Protein AF-A0AAV3K5D6-F1 (afd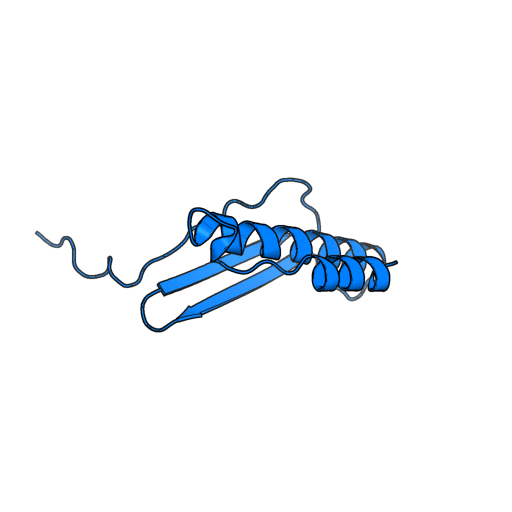b_monomer_lite)

Organism: NCBI:txid1358412

Secondary structure (DSSP, 8-state):
-HHHHHHHHHHT---GGGSSSHHHHHHHHHHHHHHHHHHHHHH-TTS-SEEEEEEE-SSEEEEEEEETT--SPP---EEEGGGGGS---

Radius of gyration: 15.77 Å; chains: 1; bounding box: 32×47×36 Å

Sequence (89 aa):
MIVSNLQSLYAELKDYSAFSNKADWMNYYIKQLSLIFRKQSQHDKLMSKSFDIFFQNKDDYIFGHISNTHNTALEFQIYSSKNKYVNKQ

pLDDT: mean 80.55, std 17.87, range [29.8, 97.56]

Structure (mmCIF, N/CA/C/O backbone):
data_AF-A0AAV3K5D6-F1
#
_entry.id   AF-A0AAV3K5D6-F1
#
loop_
_atom_site.group_PDB
_atom_site.id
_atom_site.type_symbol
_atom_site.label_atom_id
_atom_site.label_alt_id
_atom_site.label_comp_id
_atom_site.label_asym_id
_atom_site.label_entity_id
_atom_site.label_seq_id
_atom_site.pdbx_PDB_ins_code
_atom_site.Cartn_x
_atom_site.Cartn_y
_atom_site.Cartn_z
_atom_site.occupancy
_atom_site.B_iso_or_equiv
_atom_site.auth_seq_id
_atom_site.auth_comp_id
_atom_site.auth_asym_id
_atom_site.auth_atom_id
_atom_site.pdbx_PDB_model_num
ATOM 1 N N . MET A 1 1 ? 10.602 -12.997 -7.223 1.00 79.00 1 MET A N 1
ATOM 2 C CA . MET A 1 1 ? 9.922 -12.353 -8.369 1.00 79.00 1 MET A CA 1
ATOM 3 C C . MET A 1 1 ? 8.747 -11.541 -7.838 1.00 79.00 1 MET A C 1
ATOM 5 O O . MET A 1 1 ? 8.246 -11.873 -6.772 1.00 79.00 1 MET A O 1
ATOM 9 N N . ILE A 1 2 ? 8.307 -10.497 -8.537 1.00 88.94 2 ILE A N 1
ATOM 10 C CA . ILE A 1 2 ? 7.237 -9.594 -8.063 1.00 88.94 2 ILE A CA 1
ATOM 11 C C . ILE A 1 2 ? 5.900 -10.324 -7.919 1.00 88.94 2 ILE A C 1
ATOM 13 O O . ILE A 1 2 ? 5.197 -10.120 -6.934 1.00 88.94 2 ILE A O 1
ATOM 17 N N . VAL A 1 3 ? 5.635 -11.279 -8.817 1.00 90.88 3 VAL A N 1
ATOM 18 C CA . VAL A 1 3 ? 4.511 -12.225 -8.727 1.00 90.88 3 VAL A CA 1
ATOM 19 C C . VAL A 1 3 ? 4.464 -12.923 -7.366 1.00 90.88 3 VAL A C 1
ATOM 21 O O . VAL A 1 3 ? 3.418 -12.938 -6.730 1.00 90.88 3 VAL A O 1
ATOM 24 N N . SER A 1 4 ? 5.599 -13.415 -6.860 1.00 92.12 4 SER A N 1
ATOM 25 C CA . SER A 1 4 ? 5.654 -14.070 -5.547 1.00 92.12 4 SER A CA 1
ATOM 26 C C . SER A 1 4 ? 5.315 -13.110 -4.404 1.00 92.12 4 SER A C 1
ATOM 28 O O . SER A 1 4 ? 4.682 -13.513 -3.441 1.00 92.12 4 SER A O 1
ATOM 30 N N . ASN A 1 5 ? 5.699 -11.830 -4.500 1.00 92.00 5 ASN A N 1
ATOM 31 C CA . ASN A 1 5 ? 5.346 -10.842 -3.478 1.00 92.00 5 ASN A CA 1
ATOM 32 C C . ASN A 1 5 ? 3.852 -10.499 -3.490 1.00 92.00 5 ASN A C 1
ATOM 34 O O . ASN A 1 5 ? 3.270 -10.344 -2.421 1.00 92.00 5 ASN A O 1
ATOM 38 N N . LEU A 1 6 ? 3.232 -10.439 -4.670 1.00 93.69 6 LEU A N 1
ATOM 39 C CA . LEU A 1 6 ? 1.782 -10.281 -4.802 1.00 93.69 6 LEU A CA 1
ATOM 40 C C . LEU A 1 6 ? 1.029 -11.507 -4.269 1.00 93.69 6 LEU A C 1
ATOM 42 O O . LEU A 1 6 ? 0.047 -11.353 -3.552 1.00 93.69 6 LEU A O 1
ATOM 46 N N . GLN A 1 7 ? 1.520 -12.717 -4.554 1.00 95.69 7 GLN A N 1
ATOM 47 C CA . GLN A 1 7 ? 0.954 -13.960 -4.022 1.00 95.69 7 GLN A CA 1
ATOM 48 C C . GLN A 1 7 ? 1.048 -14.024 -2.494 1.00 95.69 7 GLN A C 1
ATOM 50 O O . GLN A 1 7 ? 0.062 -14.358 -1.847 1.00 95.69 7 GLN A O 1
ATOM 55 N N . SER A 1 8 ? 2.193 -13.655 -1.906 1.00 94.25 8 SER A N 1
ATOM 56 C CA . SER A 1 8 ? 2.334 -13.576 -0.447 1.00 94.25 8 SER A CA 1
ATOM 57 C C . SER A 1 8 ? 1.390 -12.544 0.168 1.00 94.25 8 SER A C 1
ATOM 59 O O . SER A 1 8 ? 0.771 -12.833 1.183 1.00 94.25 8 SER A O 1
ATOM 61 N N . LEU A 1 9 ? 1.240 -11.365 -0.449 1.00 94.38 9 LEU A N 1
ATOM 62 C CA . LEU A 1 9 ? 0.281 -10.360 0.015 1.00 94.38 9 LEU A CA 1
ATOM 63 C C . LEU A 1 9 ? -1.157 -10.895 -0.019 1.00 94.38 9 LEU A C 1
ATOM 65 O O . LEU A 1 9 ? -1.900 -10.699 0.935 1.00 94.38 9 LEU A O 1
ATOM 69 N N . TYR A 1 10 ? -1.540 -11.585 -1.095 1.00 95.88 10 TYR A N 1
ATOM 70 C CA . TYR A 1 10 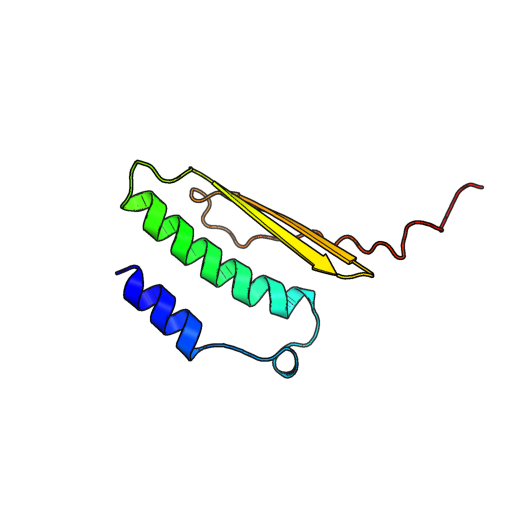? -2.879 -12.157 -1.233 1.00 95.88 10 TYR A CA 1
ATOM 71 C C . TYR A 1 10 ? -3.149 -13.300 -0.241 1.00 95.88 10 TYR A C 1
ATOM 73 O O . TYR A 1 10 ? -4.257 -13.421 0.270 1.00 95.88 10 TYR A O 1
ATOM 81 N N . ALA A 1 11 ? -2.143 -14.125 0.059 1.00 96.81 11 ALA A N 1
ATOM 82 C CA . ALA A 1 11 ? -2.265 -15.205 1.039 1.00 96.81 11 ALA A CA 1
ATOM 83 C C . ALA A 1 11 ? -2.373 -14.695 2.489 1.00 96.81 11 ALA A C 1
ATOM 85 O O . ALA A 1 11 ? -2.987 -15.349 3.324 1.00 96.81 11 ALA A O 1
ATOM 86 N N . GLU A 1 12 ? -1.797 -13.527 2.776 1.00 95.31 12 GLU A N 1
ATOM 87 C CA . GLU A 1 12 ? -1.711 -12.935 4.117 1.00 95.31 12 GLU A CA 1
ATOM 88 C C . GLU A 1 12 ? -2.667 -11.743 4.299 1.00 95.31 12 GLU A C 1
ATOM 90 O O . GLU A 1 12 ? -2.405 -10.843 5.101 1.00 95.31 12 GLU A O 1
ATOM 95 N N . LEU A 1 13 ? -3.775 -11.694 3.551 1.00 96.06 13 LEU A N 1
ATOM 96 C CA . LEU A 1 13 ? -4.811 -10.689 3.788 1.00 96.06 13 LEU A CA 1
ATOM 97 C C . LEU A 1 13 ? -5.381 -10.856 5.202 1.00 96.06 13 LEU A C 1
ATOM 99 O O . LEU A 1 13 ? -5.726 -11.953 5.638 1.00 96.06 13 LEU A O 1
ATOM 103 N N . LYS A 1 14 ? -5.484 -9.741 5.921 1.00 96.12 14 LYS A N 1
ATOM 104 C CA . LYS A 1 14 ? -5.999 -9.668 7.287 1.00 96.12 14 LYS A CA 1
ATOM 105 C C . LYS A 1 14 ? -7.154 -8.682 7.388 1.00 96.12 14 LYS A C 1
ATOM 107 O O . LYS A 1 14 ? -7.038 -7.520 6.972 1.00 96.12 14 LYS A O 1
ATOM 112 N N . ASP A 1 15 ? -8.237 -9.141 7.999 1.00 95.38 15 ASP A N 1
ATOM 113 C CA . ASP A 1 15 ? -9.361 -8.295 8.380 1.00 95.38 15 ASP A CA 1
ATOM 114 C C . ASP A 1 15 ? -8.957 -7.269 9.437 1.00 95.38 15 ASP A C 1
ATOM 116 O O . ASP A 1 15 ? -7.994 -7.453 10.185 1.00 95.38 15 ASP A O 1
ATOM 120 N N . TYR A 1 16 ? -9.741 -6.195 9.535 1.00 92.25 16 TYR A N 1
ATOM 121 C CA . TYR A 1 16 ? -9.548 -5.161 10.552 1.00 92.25 16 TYR A CA 1
ATOM 122 C C . TYR A 1 16 ? -9.529 -5.730 11.981 1.00 92.25 16 TYR A C 1
ATOM 124 O O . TYR A 1 16 ? -8.798 -5.228 12.828 1.00 92.25 16 TYR A O 1
ATOM 132 N N . SER A 1 17 ? -10.272 -6.813 12.239 1.00 96.69 17 SER A N 1
ATOM 133 C CA . SER A 1 17 ? -10.315 -7.493 13.542 1.00 96.69 17 SER A CA 1
ATOM 134 C C . SER A 1 17 ? -8.960 -8.037 14.009 1.00 96.69 17 SER A C 1
ATOM 136 O O . SER A 1 17 ? -8.786 -8.274 15.201 1.00 96.69 17 SER A O 1
ATOM 138 N N . ALA A 1 18 ? -7.992 -8.214 13.104 1.00 97.56 18 ALA A N 1
ATOM 139 C CA . ALA A 1 18 ? -6.636 -8.636 13.443 1.00 97.56 18 ALA A CA 1
ATOM 140 C C . ALA A 1 18 ? -5.750 -7.489 13.977 1.00 97.56 18 ALA A C 1
ATOM 142 O O . ALA A 1 18 ? -4.575 -7.719 14.270 1.00 97.56 18 ALA A O 1
ATOM 143 N N . PHE A 1 19 ? -6.280 -6.265 14.085 1.00 93.88 19 PHE A N 1
ATOM 144 C CA . PHE A 1 19 ? -5.538 -5.062 14.461 1.00 93.88 19 PHE A CA 1
ATOM 145 C C . PHE A 1 19 ? -6.271 -4.264 15.540 1.00 93.88 19 PHE A C 1
ATOM 147 O O . PHE A 1 19 ? -7.497 -4.218 15.590 1.00 93.88 19 PHE A O 1
ATOM 154 N N . SER A 1 20 ? -5.504 -3.578 16.387 1.00 92.38 20 SER A N 1
ATOM 155 C CA . SER A 1 20 ? -6.050 -2.786 17.496 1.00 92.38 20 SER A CA 1
ATOM 156 C C . SER A 1 20 ? -6.674 -1.463 17.045 1.00 92.38 20 SER A C 1
ATO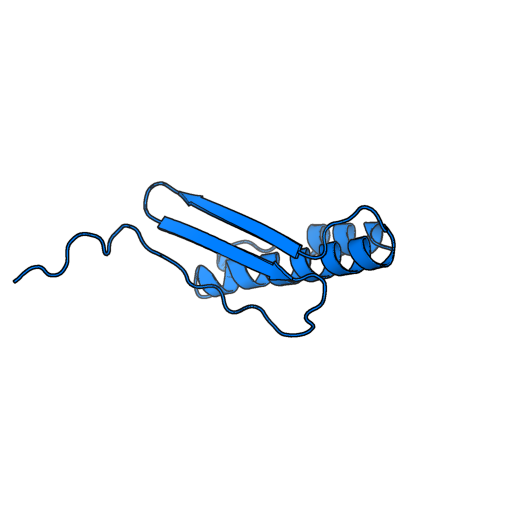M 158 O O . SER A 1 20 ? -7.518 -0.906 17.743 1.00 92.38 20 SER A O 1
ATOM 160 N N . ASN A 1 21 ? -6.237 -0.919 15.905 1.00 86.06 21 ASN A N 1
ATOM 161 C CA . ASN A 1 21 ? -6.720 0.351 15.372 1.00 86.06 21 ASN A CA 1
ATOM 162 C C . ASN A 1 21 ? -6.521 0.447 13.847 1.00 86.06 21 ASN A C 1
ATOM 164 O O . ASN A 1 21 ? -5.789 -0.329 13.229 1.00 86.06 21 ASN A O 1
ATOM 168 N N . LYS A 1 22 ? -7.183 1.439 13.234 1.00 83.75 22 LYS A N 1
ATOM 169 C CA . LYS A 1 22 ? -7.157 1.688 11.780 1.00 83.75 22 LYS A CA 1
ATOM 170 C C . LYS A 1 22 ? -5.755 2.003 11.266 1.00 83.75 22 LYS A C 1
ATOM 172 O O . LYS A 1 22 ? -5.434 1.603 10.154 1.00 83.75 22 LYS A O 1
ATOM 177 N N . ALA A 1 23 ? -4.930 2.699 12.046 1.00 82.31 23 ALA A N 1
ATOM 178 C CA . ALA A 1 23 ? -3.584 3.066 11.622 1.00 82.31 23 ALA A CA 1
ATOM 179 C C . ALA A 1 23 ? -2.716 1.822 11.411 1.00 82.31 23 ALA A C 1
ATOM 181 O O . ALA A 1 23 ? -2.140 1.662 10.340 1.00 82.31 23 ALA A O 1
ATOM 182 N N . ASP A 1 24 ? -2.703 0.902 12.375 1.00 85.94 24 ASP A N 1
ATOM 183 C CA . ASP A 1 24 ? -1.915 -0.332 12.303 1.00 85.94 24 ASP A CA 1
ATOM 184 C C . ASP A 1 24 ? -2.349 -1.222 11.135 1.00 85.94 24 ASP A C 1
ATOM 186 O O . ASP A 1 24 ? -1.509 -1.755 10.406 1.00 85.94 24 ASP A O 1
ATOM 190 N N . TRP A 1 25 ? -3.662 -1.323 10.912 1.00 89.31 25 TRP A N 1
ATOM 191 C CA . TRP A 1 25 ? -4.230 -2.065 9.788 1.00 89.31 25 TRP A CA 1
ATOM 192 C C . TRP A 1 25 ? -3.781 -1.502 8.436 1.00 89.31 25 TRP A C 1
ATOM 194 O O . TRP A 1 25 ? -3.290 -2.235 7.577 1.00 89.31 25 TRP A O 1
ATOM 204 N N . MET A 1 26 ? -3.889 -0.185 8.254 1.00 86.38 26 MET A N 1
ATOM 205 C CA . MET A 1 26 ? -3.470 0.482 7.020 1.00 86.38 26 MET A CA 1
ATOM 206 C C . MET A 1 26 ? -1.951 0.395 6.828 1.00 86.38 26 MET A C 1
ATOM 208 O O . MET A 1 26 ? -1.482 0.062 5.739 1.00 86.38 26 MET A O 1
ATOM 212 N N . ASN A 1 27 ? -1.178 0.620 7.893 1.00 86.25 27 ASN A N 1
ATOM 213 C CA . ASN A 1 27 ? 0.282 0.549 7.878 1.00 86.25 27 ASN A CA 1
ATOM 214 C C . ASN A 1 27 ? 0.782 -0.837 7.459 1.00 86.25 27 ASN A C 1
ATOM 216 O O . ASN A 1 27 ? 1.765 -0.928 6.718 1.00 86.25 27 ASN A O 1
ATOM 220 N N . TYR A 1 28 ? 0.099 -1.910 7.878 1.00 90.62 28 TYR A N 1
ATOM 221 C CA . TYR A 1 28 ? 0.419 -3.269 7.447 1.00 90.62 28 TYR A CA 1
ATOM 222 C C . TYR A 1 28 ? 0.387 -3.394 5.920 1.00 90.62 28 TYR A C 1
ATOM 224 O O . TYR A 1 28 ? 1.392 -3.780 5.320 1.00 90.62 28 TYR A O 1
ATOM 232 N N . TYR A 1 29 ? -0.719 -3.010 5.278 1.00 90.69 29 TYR A N 1
ATOM 233 C CA . TYR A 1 29 ? -0.859 -3.127 3.824 1.00 90.69 29 TYR A CA 1
ATOM 234 C C . TYR A 1 29 ? 0.055 -2.189 3.062 1.00 90.69 29 TYR A C 1
ATOM 236 O O . TYR A 1 29 ? 0.685 -2.600 2.086 1.00 90.69 29 TYR A O 1
ATOM 244 N N . ILE A 1 30 ? 0.171 -0.943 3.518 1.00 88.44 30 ILE A N 1
ATOM 245 C CA . ILE A 1 30 ? 1.029 0.022 2.849 1.00 88.44 30 ILE A CA 1
ATOM 246 C C . ILE A 1 30 ? 2.483 -0.458 2.880 1.00 88.44 30 ILE A C 1
ATOM 248 O O . ILE A 1 30 ? 3.148 -0.425 1.851 1.00 88.44 30 ILE A O 1
ATOM 252 N N . LYS A 1 31 ? 2.962 -1.016 4.000 1.00 88.69 31 LYS A N 1
ATOM 253 C CA . LYS A 1 31 ? 4.302 -1.617 4.077 1.00 88.69 31 LYS A CA 1
ATOM 254 C C . LYS A 1 31 ? 4.508 -2.716 3.029 1.00 88.69 31 LYS A C 1
ATOM 256 O O . LYS A 1 31 ? 5.568 -2.757 2.403 1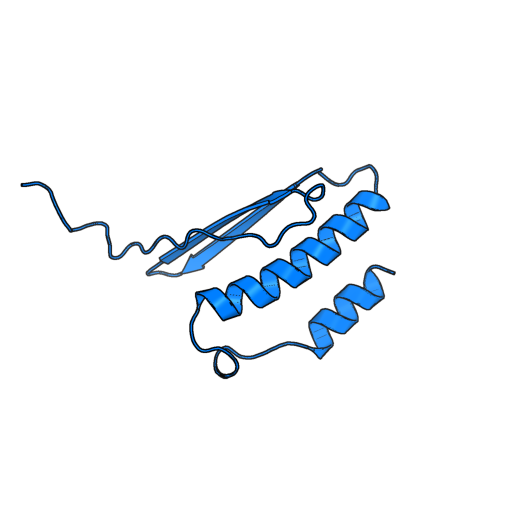.00 88.69 31 LYS A O 1
ATOM 261 N N . GLN A 1 32 ? 3.521 -3.588 2.814 1.00 91.25 32 GLN A N 1
ATOM 262 C CA . GLN A 1 32 ? 3.610 -4.637 1.790 1.00 91.25 32 GLN A CA 1
ATOM 263 C C . GLN A 1 32 ? 3.635 -4.052 0.371 1.00 91.25 32 GLN A C 1
ATOM 265 O O . GLN A 1 32 ? 4.474 -4.443 -0.443 1.00 91.25 32 GLN A O 1
ATOM 270 N N . LEU A 1 33 ? 2.768 -3.075 0.083 1.00 90.88 33 LEU A N 1
ATOM 271 C CA . LEU A 1 33 ? 2.721 -2.395 -1.214 1.00 90.88 33 LEU A CA 1
ATOM 272 C C . LEU A 1 33 ? 4.029 -1.653 -1.510 1.00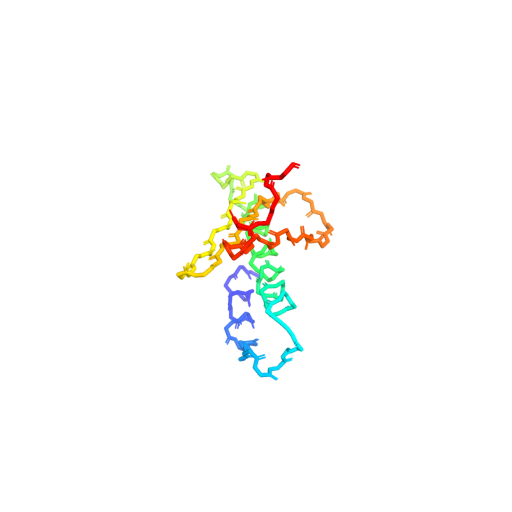 90.88 33 LEU A C 1
ATOM 274 O O . LEU A 1 33 ? 4.590 -1.826 -2.589 1.00 90.88 33 LEU A O 1
ATOM 278 N N . SER A 1 34 ? 4.583 -0.922 -0.541 1.00 89.50 34 SER A N 1
ATOM 279 C CA . SER A 1 34 ? 5.873 -0.235 -0.678 1.00 89.50 34 SER A CA 1
ATOM 280 C C . SER A 1 34 ? 7.004 -1.194 -1.039 1.00 89.50 34 SER A C 1
ATOM 282 O O . SER A 1 34 ? 7.836 -0.887 -1.891 1.00 89.50 34 SER A O 1
ATOM 284 N N . LEU A 1 35 ? 7.027 -2.389 -0.439 1.00 89.94 35 LEU A N 1
ATOM 285 C CA . LEU A 1 35 ? 8.016 -3.415 -0.771 1.00 89.94 35 LEU A CA 1
ATOM 286 C C . LEU A 1 35 ? 7.868 -3.918 -2.213 1.00 89.94 35 LEU A C 1
ATOM 288 O O . LEU A 1 35 ? 8.880 -4.148 -2.879 1.00 89.94 35 LEU A O 1
ATOM 292 N N . ILE A 1 36 ? 6.634 -4.091 -2.691 1.00 92.31 36 ILE A N 1
ATOM 293 C CA . ILE A 1 36 ? 6.338 -4.528 -4.061 1.00 92.31 36 ILE A CA 1
ATOM 294 C C . ILE A 1 36 ? 6.750 -3.450 -5.068 1.00 92.31 36 ILE A C 1
ATOM 296 O O . ILE A 1 36 ? 7.503 -3.747 -5.995 1.00 92.31 36 ILE A O 1
ATOM 300 N N . PHE A 1 37 ? 6.319 -2.204 -4.860 1.00 92.31 37 PHE A N 1
ATOM 301 C CA . PHE A 1 37 ? 6.609 -1.079 -5.753 1.00 92.31 37 PHE A CA 1
ATOM 302 C C . PHE A 1 37 ? 8.109 -0.802 -5.845 1.00 92.31 37 PHE A C 1
ATOM 304 O O . PHE A 1 37 ? 8.641 -0.658 -6.944 1.00 92.31 37 PHE A O 1
ATOM 311 N N . ARG A 1 38 ? 8.824 -0.862 -4.717 1.00 90.25 38 ARG A N 1
ATOM 312 C CA . ARG A 1 38 ? 10.286 -0.765 -4.699 1.00 90.25 38 ARG A CA 1
ATOM 313 C C . ARG A 1 38 ? 10.960 -1.866 -5.511 1.00 90.25 38 ARG A C 1
ATOM 315 O O . ARG A 1 38 ? 11.897 -1.600 -6.257 1.00 90.25 38 ARG A O 1
ATOM 322 N N . LYS A 1 39 ? 10.524 -3.118 -5.354 1.00 91.62 39 LYS A N 1
ATOM 323 C CA . LYS A 1 39 ? 11.089 -4.224 -6.141 1.00 91.62 39 LYS A CA 1
ATOM 324 C C . LYS A 1 39 ? 10.809 -4.024 -7.630 1.00 91.62 39 LYS A C 1
ATOM 326 O O . LYS A 1 39 ? 11.718 -4.206 -8.430 1.00 91.62 39 LYS A O 1
ATOM 331 N N . GLN A 1 40 ? 9.600 -3.597 -8.002 1.00 91.75 40 GLN A N 1
ATOM 332 C CA . GLN A 1 40 ? 9.276 -3.257 -9.392 1.00 91.75 40 GLN A CA 1
ATOM 333 C C . GLN A 1 40 ? 10.187 -2.155 -9.926 1.00 91.75 40 GLN A C 1
ATOM 335 O O . GLN A 1 40 ? 10.769 -2.345 -10.988 1.00 91.75 40 GLN A O 1
ATOM 340 N N . SER A 1 41 ? 10.404 -1.066 -9.187 1.00 92.44 41 SER A N 1
ATOM 341 C CA . SER A 1 41 ? 11.244 0.043 -9.657 1.00 92.44 41 SER A CA 1
ATOM 342 C C . SER A 1 41 ? 12.723 -0.314 -9.829 1.00 92.44 41 SER A C 1
ATOM 344 O O . SER A 1 41 ? 13.449 0.384 -10.527 1.00 92.44 41 SER A O 1
ATOM 346 N N . GLN A 1 42 ? 13.204 -1.376 -9.174 1.00 90.19 42 GLN A N 1
ATOM 347 C CA . GLN A 1 42 ? 14.569 -1.884 -9.364 1.00 90.19 42 GLN A CA 1
ATOM 348 C C . GLN A 1 42 ? 14.720 -2.698 -10.656 1.00 90.19 42 GLN A C 1
ATOM 350 O O . GLN A 1 42 ? 15.825 -2.812 -11.183 1.00 90.19 42 GLN A O 1
ATOM 355 N N . HIS A 1 43 ? 13.625 -3.270 -11.158 1.00 90.62 43 HIS A N 1
ATOM 356 C CA . HIS A 1 43 ? 13.612 -4.092 -12.366 1.00 90.62 43 HIS A CA 1
ATOM 357 C C . HIS A 1 43 ? 13.136 -3.318 -13.601 1.00 90.62 43 HIS A C 1
ATOM 359 O O . HIS A 1 43 ? 13.644 -3.542 -14.698 1.00 90.62 43 HIS A O 1
ATOM 365 N N . ASP A 1 44 ? 12.190 -2.401 -13.425 1.00 91.56 44 ASP A N 1
ATOM 366 C CA . ASP A 1 44 ? 11.569 -1.620 -14.485 1.00 91.56 44 ASP A CA 1
ATOM 367 C C . ASP A 1 44 ? 12.047 -0.164 -14.439 1.00 91.56 44 ASP A C 1
ATOM 369 O O . ASP A 1 44 ? 11.694 0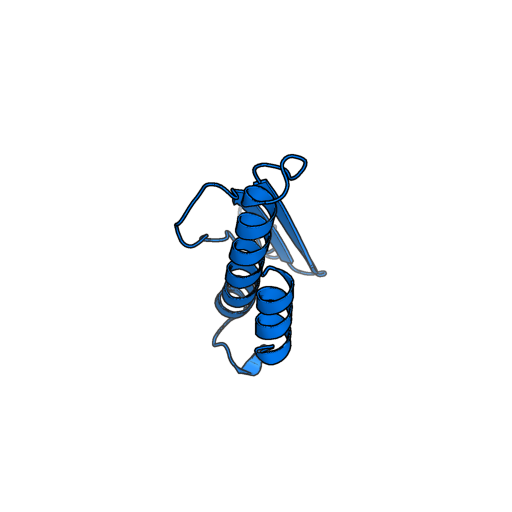.606 -13.545 1.00 91.56 44 ASP A O 1
ATOM 373 N N . LYS A 1 45 ? 12.850 0.218 -15.439 1.00 90.00 45 LYS A N 1
ATOM 374 C CA . LYS A 1 45 ? 13.420 1.569 -15.560 1.00 90.00 45 LYS A CA 1
ATOM 375 C C . LYS A 1 45 ? 12.375 2.648 -15.860 1.00 90.00 45 LYS A C 1
ATOM 377 O O . LYS A 1 45 ? 12.697 3.825 -15.725 1.00 90.00 45 LYS A O 1
ATOM 382 N N . LEU A 1 46 ? 11.171 2.271 -16.296 1.00 93.88 46 LEU A N 1
ATOM 383 C CA . LEU A 1 46 ? 10.080 3.208 -16.577 1.00 93.88 46 LEU A CA 1
ATOM 384 C C . LEU A 1 46 ? 9.254 3.531 -15.330 1.00 93.88 46 LEU A C 1
ATOM 386 O O . LEU A 1 46 ? 8.421 4.435 -15.355 1.00 93.88 46 LEU A O 1
ATOM 390 N N . MET A 1 47 ? 9.476 2.805 -14.238 1.00 92.12 47 MET A N 1
ATOM 391 C CA . MET A 1 47 ? 8.737 3.002 -13.006 1.00 92.12 47 MET A CA 1
ATOM 392 C C . MET A 1 47 ? 9.232 4.246 -12.262 1.00 92.12 47 MET A C 1
ATOM 394 O O . MET A 1 47 ? 10.434 4.507 -12.154 1.00 92.12 47 MET A O 1
ATOM 398 N N . SER A 1 48 ? 8.294 5.016 -11.716 1.00 90.75 48 SER A N 1
ATOM 399 C CA . SER A 1 48 ? 8.600 6.213 -10.937 1.00 90.75 48 SER A CA 1
ATOM 400 C C . SER A 1 48 ? 9.426 5.895 -9.685 1.00 90.75 48 SER A C 1
ATOM 402 O O . SER A 1 48 ? 9.314 4.835 -9.066 1.00 90.75 48 SER A O 1
ATOM 404 N N . LYS A 1 49 ? 10.235 6.866 -9.248 1.00 90.31 49 LYS A N 1
ATOM 405 C CA . LYS A 1 49 ? 11.020 6.769 -8.000 1.00 90.31 49 LYS A CA 1
ATOM 406 C C . LYS A 1 49 ? 10.159 6.814 -6.733 1.00 90.31 49 LYS A C 1
ATOM 408 O O . LYS A 1 49 ? 10.680 6.636 -5.633 1.00 90.31 49 LYS A O 1
ATOM 413 N N . SER A 1 50 ? 8.869 7.075 -6.878 1.00 91.69 50 SER A N 1
ATOM 414 C CA . SER A 1 50 ? 7.903 7.194 -5.797 1.00 91.69 50 SER A CA 1
ATOM 415 C C . SER A 1 50 ? 6.485 6.978 -6.315 1.00 91.69 50 SER A C 1
ATOM 417 O O . SER A 1 50 ? 6.248 6.956 -7.526 1.00 91.69 50 SER A O 1
ATOM 419 N N . PHE A 1 51 ? 5.557 6.807 -5.384 1.00 90.25 51 PHE A N 1
ATOM 420 C CA . PHE A 1 51 ? 4.127 6.742 -5.631 1.00 90.25 51 PHE A CA 1
ATOM 421 C C . PHE A 1 51 ? 3.371 7.344 -4.446 1.00 90.25 51 PHE A C 1
ATOM 423 O O . PHE A 1 51 ? 3.879 7.372 -3.324 1.00 90.25 51 PHE A O 1
ATOM 430 N N . ASP A 1 52 ? 2.153 7.802 -4.704 1.00 89.38 52 ASP A N 1
ATOM 431 C CA . ASP A 1 52 ? 1.259 8.320 -3.675 1.00 89.38 52 ASP A CA 1
ATOM 432 C C . ASP A 1 52 ? 0.163 7.301 -3.376 1.00 89.38 52 ASP A C 1
ATOM 434 O O . ASP A 1 52 ? -0.303 6.583 -4.264 1.00 89.38 52 ASP A O 1
ATOM 438 N N . ILE A 1 53 ? -0.273 7.255 -2.121 1.00 87.50 53 ILE A N 1
ATOM 439 C CA . ILE A 1 53 ? -1.467 6.524 -1.713 1.00 87.50 53 ILE A CA 1
ATOM 440 C C . ILE A 1 53 ? -2.487 7.514 -1.173 1.00 87.50 53 ILE A C 1
ATOM 442 O O . ILE A 1 53 ? -2.169 8.368 -0.344 1.00 87.50 53 ILE A O 1
ATOM 446 N N . PHE A 1 54 ? -3.730 7.351 -1.618 1.00 86.75 54 PHE A N 1
ATOM 447 C CA . PHE A 1 54 ? -4.867 8.113 -1.138 1.00 86.75 54 PHE A CA 1
ATOM 448 C C . PHE A 1 54 ? -6.028 7.176 -0.807 1.00 86.75 54 PHE A C 1
ATOM 450 O O . PHE A 1 54 ? -6.510 6.439 -1.666 1.00 86.75 54 PHE A O 1
ATOM 457 N N . PHE A 1 55 ? -6.488 7.222 0.441 1.00 84.56 55 PHE A N 1
ATOM 458 C CA . PHE A 1 55 ? -7.705 6.549 0.884 1.00 84.56 55 PHE A CA 1
ATOM 459 C C . PHE A 1 55 ? -8.669 7.583 1.438 1.00 84.56 55 PHE A C 1
ATOM 461 O O . PHE A 1 55 ? -8.281 8.408 2.260 1.00 84.56 55 PHE A O 1
ATOM 468 N N . GLN A 1 56 ? -9.934 7.507 1.046 1.00 85.31 56 GLN A N 1
ATOM 469 C CA . GLN A 1 56 ? -10.959 8.429 1.514 1.00 85.31 56 GLN A CA 1
ATOM 470 C C . GLN A 1 56 ? -12.236 7.669 1.845 1.00 85.31 56 GLN A C 1
ATOM 472 O O . GLN A 1 56 ? -12.663 6.782 1.110 1.00 85.31 56 GLN A O 1
ATOM 477 N N . ASN A 1 57 ? -12.859 8.045 2.955 1.00 82.00 57 ASN A N 1
ATOM 478 C CA . ASN A 1 57 ? -14.252 7.734 3.232 1.00 82.00 57 ASN A CA 1
ATOM 479 C C . ASN A 1 57 ? -14.996 9.043 3.556 1.00 82.00 57 ASN A C 1
ATOM 481 O O . ASN A 1 57 ? -14.438 10.134 3.437 1.00 82.00 57 ASN A O 1
ATOM 485 N N . LYS A 1 58 ? -16.268 8.952 3.952 1.00 86.06 58 LYS A N 1
ATOM 486 C CA . LYS A 1 58 ? -17.083 10.142 4.241 1.00 86.06 58 LYS A CA 1
ATOM 487 C C . LYS A 1 58 ? -16.578 10.984 5.428 1.00 86.06 58 LYS A C 1
ATOM 489 O O . LYS A 1 58 ? -16.939 12.148 5.522 1.00 86.06 58 LYS A O 1
ATOM 494 N N . ASP A 1 59 ? -15.800 10.393 6.337 1.00 83.38 59 ASP A N 1
ATOM 495 C CA . ASP A 1 59 ? -15.398 10.998 7.612 1.00 83.38 59 ASP A CA 1
ATOM 496 C C . ASP A 1 59 ? -13.896 11.336 7.672 1.00 83.38 59 ASP A C 1
ATOM 498 O O . ASP A 1 59 ? -13.498 12.223 8.424 1.00 83.38 59 ASP A O 1
ATOM 502 N N . ASP A 1 60 ? -13.049 10.676 6.885 1.00 80.25 60 ASP A N 1
ATOM 503 C CA . ASP A 1 60 ? -11.593 10.788 6.962 1.00 80.25 60 ASP A CA 1
ATOM 504 C C . ASP A 1 60 ? -10.935 10.616 5.593 1.00 80.25 60 ASP A C 1
ATOM 506 O O . ASP A 1 60 ? -11.476 9.970 4.687 1.00 80.25 60 ASP A O 1
ATOM 510 N N . TYR A 1 61 ? -9.697 11.096 5.495 1.00 83.31 61 TYR A N 1
ATOM 511 C CA . TYR A 1 61 ? -8.795 10.705 4.425 1.00 83.31 61 TYR A CA 1
ATOM 512 C C . TYR A 1 61 ? -7.393 10.405 4.960 1.00 83.31 61 TYR A C 1
ATOM 514 O O . TYR A 1 61 ? -6.955 10.902 5.997 1.00 83.31 61 TYR A O 1
ATOM 522 N N . ILE A 1 62 ? -6.687 9.552 4.234 1.00 78.94 62 ILE A N 1
ATOM 523 C CA . ILE A 1 62 ? -5.288 9.224 4.459 1.00 78.94 62 ILE A CA 1
ATOM 524 C C . ILE A 1 62 ? -4.576 9.539 3.157 1.00 78.94 62 ILE A C 1
ATOM 526 O O . ILE A 1 62 ? -4.991 9.082 2.092 1.00 78.94 62 ILE A O 1
ATOM 530 N N . PHE A 1 63 ? -3.511 10.318 3.260 1.00 83.25 63 PHE A N 1
ATOM 531 C CA . PHE A 1 63 ? -2.623 10.609 2.153 1.00 83.25 63 PHE A CA 1
ATOM 532 C C . PHE A 1 63 ? -1.195 10.290 2.573 1.00 83.25 63 PHE A C 1
ATOM 534 O O . PHE A 1 63 ? -0.797 10.569 3.705 1.00 83.25 63 PHE A O 1
ATOM 541 N N . GLY A 1 64 ? -0.424 9.713 1.662 1.00 80.62 64 GLY A N 1
ATOM 542 C CA . GLY A 1 64 ? 0.975 9.427 1.914 1.00 80.62 64 GLY A CA 1
ATOM 543 C C . GLY A 1 64 ? 1.790 9.387 0.638 1.00 80.62 64 GLY A C 1
ATOM 544 O O . GLY A 1 64 ? 1.419 8.703 -0.312 1.00 80.62 64 GLY A O 1
ATOM 545 N N . HIS A 1 65 ? 2.923 10.085 0.664 1.00 87.12 65 HIS A N 1
ATOM 546 C CA . HIS A 1 65 ? 3.948 10.000 -0.365 1.00 87.12 65 HIS A CA 1
ATOM 547 C C . HIS A 1 65 ? 4.958 8.917 -0.001 1.00 87.12 65 HIS A C 1
ATOM 549 O O . HIS A 1 65 ? 5.495 8.909 1.110 1.00 87.12 65 HIS A O 1
ATOM 555 N N . ILE A 1 66 ? 5.242 8.011 -0.932 1.00 87.00 66 ILE A N 1
ATOM 556 C CA . ILE A 1 66 ? 6.101 6.858 -0.690 1.00 87.00 66 ILE A CA 1
ATOM 557 C C . ILE A 1 66 ? 7.215 6.830 -1.716 1.00 87.00 66 ILE A C 1
ATOM 559 O O . ILE A 1 66 ? 6.997 6.695 -2.916 1.00 87.00 66 ILE A O 1
ATOM 563 N N . SER A 1 67 ? 8.445 6.901 -1.224 1.00 89.06 67 SER A N 1
ATOM 564 C CA . SER A 1 67 ? 9.630 6.768 -2.054 1.00 89.06 67 SER A CA 1
ATOM 565 C C . SER A 1 67 ? 10.029 5.303 -2.219 1.00 89.06 67 SER A C 1
ATOM 567 O O . SER A 1 67 ? 10.221 4.586 -1.238 1.00 89.06 67 SER A O 1
ATOM 569 N N . ASN A 1 68 ? 10.269 4.886 -3.461 1.00 89.25 68 ASN A N 1
ATOM 570 C CA . ASN A 1 68 ? 10.832 3.576 -3.781 1.00 89.25 68 ASN A CA 1
ATOM 571 C C . ASN A 1 68 ? 12.329 3.475 -3.433 1.00 89.25 68 ASN A C 1
ATOM 573 O O . ASN A 1 68 ? 12.908 2.395 -3.521 1.00 89.25 68 ASN A O 1
ATOM 577 N N . THR A 1 69 ? 12.981 4.571 -3.027 1.00 83.38 69 THR A N 1
ATOM 578 C CA . THR A 1 69 ? 14.413 4.583 -2.682 1.00 83.38 69 THR A CA 1
ATOM 579 C C . THR A 1 69 ? 14.685 4.485 -1.182 1.00 83.38 69 THR A C 1
ATOM 581 O O . THR A 1 69 ? 15.826 4.243 -0.797 1.00 83.38 69 THR A O 1
ATOM 584 N N . HIS A 1 70 ? 13.675 4.663 -0.325 1.00 68.00 70 HIS A N 1
ATOM 585 C CA . HIS A 1 70 ? 13.844 4.614 1.130 1.00 68.00 70 HIS A CA 1
ATOM 586 C C . HIS A 1 70 ? 13.670 3.186 1.678 1.00 68.00 70 HIS A C 1
ATOM 588 O O . HIS A 1 70 ? 12.934 2.360 1.132 1.00 68.00 70 HIS A O 1
ATOM 594 N N . ASN A 1 71 ? 14.390 2.877 2.761 1.00 61.25 71 ASN A N 1
ATOM 595 C CA . ASN A 1 71 ? 14.397 1.552 3.398 1.00 61.25 71 ASN A CA 1
ATOM 596 C C . ASN A 1 71 ? 13.740 1.546 4.792 1.00 61.25 71 ASN A C 1
ATOM 598 O O . ASN A 1 71 ? 13.762 0.527 5.477 1.00 61.25 71 ASN A O 1
ATOM 602 N N . THR A 1 72 ? 13.177 2.675 5.220 1.00 54.09 72 THR A N 1
ATOM 603 C CA . THR A 1 72 ? 12.567 2.859 6.541 1.00 54.09 72 THR A CA 1
ATOM 604 C C . THR A 1 72 ? 11.048 2.715 6.499 1.00 54.09 72 THR A C 1
ATOM 606 O O . THR A 1 72 ? 10.410 2.918 5.466 1.00 54.09 72 THR A O 1
ATOM 609 N N . ALA A 1 73 ? 10.475 2.314 7.637 1.00 53.03 73 ALA A N 1
ATOM 610 C CA . ALA A 1 73 ? 9.032 2.237 7.822 1.00 53.03 73 ALA A CA 1
ATOM 611 C C . ALA A 1 73 ? 8.404 3.628 7.645 1.00 53.03 73 ALA A C 1
ATOM 613 O O . ALA A 1 73 ? 8.950 4.623 8.114 1.00 53.03 73 ALA A O 1
ATOM 614 N N . LEU A 1 74 ? 7.281 3.681 6.934 1.00 61.56 74 LEU A N 1
ATOM 615 C CA . LEU A 1 74 ? 6.545 4.913 6.676 1.00 61.56 74 LEU A CA 1
ATOM 616 C C . LEU A 1 74 ? 5.638 5.201 7.872 1.00 61.56 74 LEU A C 1
ATOM 618 O O . LEU A 1 74 ? 4.834 4.350 8.249 1.00 61.56 74 LEU A O 1
ATOM 622 N N . GLU A 1 75 ? 5.757 6.393 8.445 1.00 53.75 75 GLU A N 1
ATOM 623 C CA . GLU A 1 75 ? 4.784 6.926 9.397 1.00 53.75 75 GLU A CA 1
ATOM 624 C C . GLU A 1 75 ? 3.767 7.766 8.619 1.00 53.75 75 GLU A C 1
ATOM 626 O O . GLU A 1 75 ? 4.106 8.803 8.048 1.00 53.75 75 GLU A O 1
ATOM 631 N N . PHE A 1 76 ? 2.517 7.304 8.548 1.00 64.38 76 PHE A N 1
ATOM 632 C CA . PHE A 1 76 ? 1.447 8.040 7.874 1.00 64.38 76 PHE A CA 1
ATOM 633 C C . PHE A 1 76 ? 0.742 8.989 8.836 1.00 64.38 76 PHE A C 1
ATOM 635 O O . PHE A 1 76 ? 0.375 8.613 9.949 1.00 64.38 76 PHE A O 1
ATOM 642 N N . GLN A 1 77 ? 0.488 10.212 8.370 1.00 55.59 77 GLN A N 1
ATOM 643 C CA . GLN A 1 77 ? -0.352 11.175 9.074 1.00 55.59 77 GLN A CA 1
ATOM 644 C C . GLN A 1 77 ? -1.812 10.936 8.672 1.00 55.59 77 GLN A C 1
ATOM 646 O O . GLN A 1 77 ? -2.201 11.134 7.521 1.00 55.59 77 GLN A O 1
ATOM 651 N N . ILE A 1 78 ? -2.624 10.459 9.616 1.00 55.28 78 ILE A N 1
ATOM 652 C CA . ILE A 1 78 ? -4.065 10.278 9.415 1.00 55.28 78 ILE A CA 1
ATOM 653 C C . ILE A 1 78 ? -4.754 11.617 9.670 1.00 55.28 78 ILE A C 1
ATOM 655 O O . ILE A 1 78 ? -4.688 12.146 10.780 1.00 55.28 78 ILE A O 1
ATOM 659 N N . TYR A 1 79 ? -5.457 12.144 8.667 1.00 54.59 79 TYR A N 1
ATOM 660 C CA . TYR A 1 79 ? -6.234 13.372 8.802 1.00 54.59 79 TYR A CA 1
ATOM 661 C C . TYR A 1 79 ? -7.730 13.046 8.901 1.00 54.59 79 TYR A C 1
ATOM 663 O O . TYR A 1 79 ? -8.355 12.577 7.948 1.00 54.59 79 TYR A O 1
ATOM 671 N N . SER A 1 80 ? -8.334 13.317 10.062 1.00 50.47 80 SER A N 1
ATOM 672 C CA . SER A 1 80 ? -9.787 13.194 10.235 1.00 50.47 80 SER A CA 1
ATOM 673 C C . SER A 1 80 ? -10.499 14.486 9.850 1.00 50.47 80 SER A C 1
ATOM 675 O O . SER A 1 80 ? -10.120 15.572 10.300 1.00 50.47 80 SER A O 1
ATOM 677 N N . SER A 1 81 ? -11.572 14.389 9.057 1.00 52.19 81 SER A N 1
ATOM 678 C CA . SER A 1 81 ? -12.380 15.565 8.712 1.00 52.19 81 SER A CA 1
ATOM 679 C C . SER A 1 81 ? -13.237 16.061 9.888 1.00 52.19 81 SER A C 1
ATOM 681 O O . SER A 1 81 ? -13.687 17.208 9.872 1.00 52.19 81 SER A O 1
ATOM 683 N N . LYS A 1 82 ? -13.369 15.264 10.963 1.00 47.72 82 LYS A N 1
ATOM 684 C CA . LYS A 1 82 ? -14.064 15.654 12.203 1.00 47.72 82 LYS A CA 1
ATOM 685 C C . LYS A 1 82 ? -13.343 16.734 13.019 1.00 47.72 82 LYS A C 1
ATOM 687 O O . LYS A 1 82 ? -13.968 17.344 13.877 1.00 47.72 82 LYS A O 1
ATOM 692 N N . ASN A 1 83 ? -12.083 17.047 12.707 1.00 41.81 83 ASN A N 1
ATOM 693 C CA . ASN A 1 83 ? -11.340 18.136 13.353 1.00 41.81 83 ASN A CA 1
ATOM 694 C C . ASN A 1 83 ? -11.539 19.515 12.690 1.00 41.81 83 ASN A C 1
ATOM 696 O O . ASN A 1 83 ? -10.859 20.469 13.057 1.00 41.81 83 ASN A O 1
ATOM 700 N N . LYS A 1 84 ? -12.469 19.670 11.733 1.00 37.72 84 LYS A N 1
ATOM 701 C CA . LYS A 1 84 ? -12.732 20.972 11.082 1.00 37.72 84 LYS A CA 1
ATOM 702 C C . LYS A 1 84 ? -13.594 21.961 11.887 1.00 37.72 84 LYS A C 1
ATOM 704 O O . LYS A 1 84 ? -13.812 23.068 11.405 1.00 37.72 84 LYS A O 1
ATOM 709 N N . TYR A 1 85 ? -14.021 21.625 13.107 1.00 39.03 85 TYR A N 1
ATOM 710 C CA . TYR A 1 85 ? -14.754 22.551 13.984 1.00 39.03 85 TYR A CA 1
ATOM 711 C C . TYR A 1 85 ? -14.255 22.531 15.431 1.00 39.03 85 TYR A C 1
ATOM 713 O O . TYR A 1 85 ? -15.045 22.348 16.350 1.00 39.03 85 TYR A O 1
ATOM 721 N N . VAL A 1 86 ? -12.958 22.739 15.664 1.00 37.81 86 VAL A N 1
ATOM 722 C CA . VAL A 1 86 ? -12.502 23.231 16.972 1.00 37.81 86 VAL A CA 1
ATOM 723 C C . VAL A 1 86 ? -11.478 24.349 16.755 1.00 37.81 86 VAL A C 1
ATOM 725 O O . VAL A 1 86 ? -10.419 24.134 16.175 1.00 37.81 86 VAL A O 1
ATOM 728 N N . ASN A 1 87 ? -11.856 25.529 17.257 1.00 29.80 87 ASN A N 1
ATOM 729 C CA . ASN A 1 87 ? -11.116 26.784 17.439 1.00 29.80 87 ASN A CA 1
ATOM 730 C C . ASN A 1 87 ? -10.998 27.769 16.258 1.00 29.80 87 ASN A C 1
ATOM 732 O O . ASN A 1 87 ? -10.000 27.834 15.544 1.00 29.80 87 ASN A O 1
ATOM 736 N N . LYS A 1 88 ? -11.974 28.687 16.202 1.00 36.88 88 LYS A N 1
ATOM 737 C CA . LYS A 1 88 ? -11.668 30.123 16.309 1.00 36.88 88 LYS A CA 1
ATOM 738 C C . LYS A 1 88 ? -12.431 30.710 17.504 1.00 36.88 88 LYS A C 1
ATOM 740 O O . LYS A 1 88 ? -13.631 30.954 17.397 1.00 36.88 88 LYS A O 1
ATOM 745 N N . GLN A 1 89 ? -11.726 30.906 18.612 1.00 35.75 89 GLN A N 1
ATOM 746 C CA . GLN A 1 89 ? -11.877 32.074 19.481 1.00 35.75 89 GLN A CA 1
ATOM 747 C C . GLN A 1 89 ? -10.511 32.744 19.535 1.00 35.75 89 GLN A C 1
ATOM 749 O O . GLN A 1 89 ? -9.515 31.987 19.602 1.00 35.75 89 GLN A O 1
#

Foldseek 3Di:
DLVVLVVVCVVPDDDPVVDPDPQVNVLVNVVSVLVSLLVCVVVDVPRDQWDWDWDDDPFWIWIDIHGSPDDDRDDTDTGTPVPPPDDDD